Protein AF-A0A1Q7N2D5-F1 (afdb_monomer_lite)

Structure (mmCIF, N/CA/C/O backbone):
data_AF-A0A1Q7N2D5-F1
#
_entry.id   AF-A0A1Q7N2D5-F1
#
loop_
_atom_site.group_PDB
_atom_site.id
_atom_site.type_symbol
_atom_site.label_atom_id
_atom_site.label_alt_id
_atom_site.label_comp_id
_atom_site.label_asym_id
_atom_site.label_entity_id
_atom_site.label_seq_id
_atom_site.pdbx_PDB_ins_code
_atom_site.Cartn_x
_atom_site.Cartn_y
_atom_site.Cartn_z
_atom_site.occupancy
_atom_site.B_iso_or_equiv
_atom_site.auth_seq_id
_atom_site.auth_comp_id
_atom_site.auth_asym_id
_atom_site.auth_atom_id
_atom_site.pdbx_PDB_model_num
ATOM 1 N N . MET A 1 1 ? -40.085 19.200 57.400 1.00 44.69 1 MET A N 1
ATOM 2 C CA . MET A 1 1 ? -40.624 18.516 56.203 1.00 44.69 1 MET A CA 1
ATOM 3 C C . MET A 1 1 ? -39.471 18.231 55.249 1.00 44.69 1 MET A C 1
ATOM 5 O O . MET A 1 1 ? -39.053 19.118 54.522 1.00 44.69 1 MET A O 1
ATOM 9 N N . LYS A 1 2 ? -38.877 17.036 55.330 1.00 48.31 2 LYS A N 1
ATOM 10 C CA . LYS A 1 2 ? -37.707 16.641 54.535 1.00 48.31 2 LYS A CA 1
ATOM 11 C C . LYS A 1 2 ? -38.222 15.727 53.422 1.00 48.31 2 LYS A C 1
ATOM 13 O O . LYS A 1 2 ? -38.486 14.556 53.667 1.00 48.31 2 LYS A O 1
ATOM 18 N N . LYS A 1 3 ? -38.520 16.303 52.252 1.00 53.59 3 LYS A N 1
ATOM 19 C CA . LYS A 1 3 ? -39.042 15.549 51.105 1.00 53.59 3 LYS A CA 1
ATOM 20 C C . LYS A 1 3 ? -37.908 14.742 50.478 1.00 53.59 3 LYS A C 1
ATOM 22 O O . LYS A 1 3 ? -37.017 15.287 49.840 1.00 53.59 3 LYS A O 1
ATOM 27 N N . ILE A 1 4 ? -37.972 13.440 50.704 1.00 62.66 4 ILE A N 1
ATOM 28 C CA . ILE A 1 4 ? -37.275 12.398 49.959 1.00 62.66 4 ILE A CA 1
ATOM 29 C C . ILE A 1 4 ? -37.809 12.388 48.520 1.00 62.66 4 ILE A C 1
ATOM 31 O O . ILE A 1 4 ? -38.926 11.948 48.263 1.00 62.66 4 ILE A O 1
ATOM 35 N N . VAL A 1 5 ? -37.030 12.941 47.590 1.00 58.78 5 VAL A N 1
ATOM 36 C CA . VAL A 1 5 ? -37.248 12.807 46.145 1.00 58.78 5 VAL A CA 1
ATOM 37 C C . VAL A 1 5 ? -36.667 11.451 45.741 1.00 58.78 5 VAL A C 1
ATOM 39 O O . VAL A 1 5 ? -35.464 11.315 45.553 1.00 58.78 5 VAL A O 1
ATOM 42 N N . PHE A 1 6 ? -37.515 10.426 45.703 1.00 60.31 6 PHE A N 1
ATOM 43 C CA . PHE A 1 6 ? -37.188 9.085 45.217 1.00 60.31 6 PHE A CA 1
ATOM 44 C C . PHE A 1 6 ? -37.715 8.941 43.783 1.00 60.31 6 PHE A C 1
ATOM 46 O O . PHE A 1 6 ? -38.903 9.162 43.557 1.00 60.31 6 PHE A O 1
ATOM 53 N N . GLY A 1 7 ? -36.868 8.510 42.841 1.00 62.09 7 GLY A N 1
ATOM 54 C CA . GLY A 1 7 ? -37.325 7.531 41.847 1.00 62.09 7 GLY A CA 1
ATOM 55 C C . GLY A 1 7 ? -36.847 7.663 40.403 1.00 62.09 7 GLY A C 1
ATOM 56 O O . GLY A 1 7 ? -36.257 6.715 39.907 1.00 62.09 7 GLY A O 1
ATOM 57 N N . THR A 1 8 ? -37.121 8.766 39.705 1.00 62.69 8 THR A N 1
ATOM 58 C CA . THR A 1 8 ? -37.168 8.714 38.224 1.00 62.69 8 THR A CA 1
ATOM 59 C C . THR A 1 8 ? -35.932 9.290 37.526 1.00 62.69 8 THR A C 1
ATOM 61 O O . THR A 1 8 ? -35.349 8.626 36.676 1.00 62.69 8 THR A O 1
ATOM 64 N N . SER A 1 9 ? -35.438 10.461 37.943 1.00 64.81 9 SER 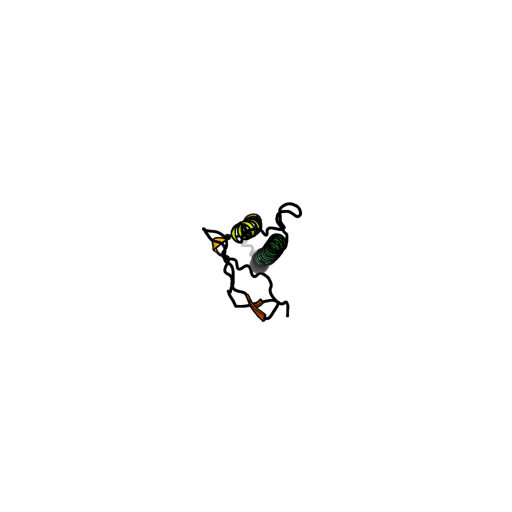A N 1
ATOM 65 C CA . SER A 1 9 ? -34.327 11.129 37.236 1.00 64.81 9 SER A CA 1
ATOM 66 C C . SER A 1 9 ? -32.960 10.451 37.388 1.00 64.81 9 SER A C 1
ATOM 68 O O . SER A 1 9 ? -32.080 10.640 36.557 1.00 64.81 9 SER A O 1
ATOM 70 N N . GLY A 1 10 ? -32.749 9.660 38.445 1.00 71.94 10 GLY A N 1
ATOM 71 C CA . GLY A 1 10 ? -31.493 8.920 38.628 1.00 71.94 10 GLY A CA 1
ATOM 72 C C . GLY A 1 10 ? -31.377 7.698 37.713 1.00 71.94 10 GLY A C 1
ATOM 73 O O . GLY A 1 10 ? -30.274 7.353 37.294 1.00 71.94 10 GLY A O 1
ATOM 74 N N . ALA A 1 11 ? -32.510 7.069 37.385 1.00 84.12 11 ALA A N 1
ATOM 75 C CA . ALA A 1 11 ? -32.564 5.907 36.503 1.00 84.12 11 ALA A CA 1
ATOM 76 C C . ALA A 1 11 ? -32.272 6.301 35.047 1.00 84.12 11 ALA A C 1
ATOM 78 O O . ALA A 1 11 ? -31.459 5.656 34.397 1.00 84.12 11 ALA A O 1
ATOM 79 N N . GLU A 1 12 ? -32.830 7.422 34.583 1.00 85.75 12 GLU A N 1
ATOM 80 C CA . GLU A 1 12 ? -32.585 7.978 33.241 1.00 85.75 12 GLU A CA 1
ATOM 81 C C . GLU A 1 12 ? -31.092 8.278 33.006 1.00 85.75 12 GLU A C 1
ATOM 83 O O . GLU A 1 12 ? -30.527 7.950 31.961 1.00 85.75 12 GLU A O 1
ATOM 88 N N . ILE A 1 13 ? -30.419 8.855 34.009 1.00 88.19 13 ILE A N 1
ATOM 89 C CA . ILE A 1 13 ? -28.977 9.140 33.954 1.00 88.19 13 ILE A CA 1
ATOM 90 C C . ILE A 1 13 ? -28.162 7.836 33.963 1.00 88.19 13 ILE A C 1
ATOM 92 O O . ILE A 1 13 ? -27.159 7.738 33.253 1.00 88.19 13 ILE A O 1
ATOM 96 N N . ALA A 1 14 ? -28.586 6.826 34.730 1.00 89.25 14 ALA A N 1
ATOM 97 C CA . ALA A 1 14 ? -27.915 5.528 34.789 1.00 89.25 14 ALA A CA 1
ATOM 98 C C . ALA A 1 14 ? -28.048 4.734 33.477 1.00 89.25 14 ALA A C 1
ATOM 100 O O . ALA A 1 14 ? -27.069 4.147 33.019 1.00 89.25 14 ALA A O 1
ATOM 101 N N . GLU A 1 15 ? -29.218 4.755 32.837 1.00 88.12 15 GLU A N 1
ATOM 102 C CA . GLU A 1 15 ? -29.438 4.126 31.530 1.00 88.12 15 GLU A CA 1
ATOM 103 C C . GLU A 1 15 ? -28.566 4.774 30.448 1.00 88.12 15 GLU A C 1
ATOM 105 O O . GLU A 1 15 ? -27.843 4.080 29.727 1.00 88.12 15 GLU A O 1
ATOM 110 N N . ALA A 1 16 ? -28.541 6.110 30.384 1.00 90.38 16 ALA A N 1
ATOM 111 C CA . ALA A 1 16 ? -27.685 6.835 29.447 1.00 90.38 16 ALA A CA 1
ATOM 112 C C . ALA A 1 16 ? -26.190 6.554 29.688 1.00 90.38 16 ALA A C 1
ATOM 114 O O . ALA A 1 16 ? -25.434 6.380 28.729 1.00 90.38 16 ALA A O 1
ATOM 115 N N . ALA A 1 17 ? -25.768 6.451 30.953 1.00 92.44 17 ALA A N 1
ATOM 116 C CA . ALA A 1 17 ? -24.387 6.152 31.324 1.00 92.44 17 ALA A CA 1
ATOM 117 C C . ALA A 1 17 ? -23.920 4.758 30.870 1.00 92.44 17 ALA A C 1
ATOM 119 O O . ALA A 1 17 ? -22.724 4.572 30.658 1.00 92.44 17 ALA A O 1
ATOM 120 N N . VAL A 1 18 ? -24.834 3.798 30.689 1.00 93.81 18 VAL A N 1
ATOM 121 C CA . VAL A 1 18 ? -24.514 2.454 30.175 1.00 93.81 18 VAL A CA 1
ATOM 122 C C . VAL A 1 18 ? -24.576 2.399 28.646 1.00 93.81 18 VAL A C 1
ATOM 124 O O . VAL A 1 18 ? -23.741 1.746 28.023 1.00 93.81 18 VAL A O 1
ATOM 127 N N . VAL A 1 19 ? -25.512 3.109 28.011 1.00 95.56 19 VAL A N 1
ATOM 128 C CA . VAL A 1 19 ? -25.656 3.099 26.543 1.00 95.56 19 VAL A CA 1
ATOM 129 C C . VAL A 1 19 ? -24.532 3.874 25.846 1.00 95.56 19 VAL A C 1
ATOM 131 O O . VAL A 1 19 ? -23.991 3.404 24.844 1.00 95.56 19 VAL A O 1
ATOM 134 N N . LEU A 1 20 ? -24.134 5.035 26.381 1.00 95.00 20 LEU A N 1
ATOM 135 C CA . LEU A 1 20 ? -23.053 5.867 25.832 1.00 95.00 20 LEU A CA 1
ATOM 136 C C . LEU A 1 20 ? -21.731 5.110 25.597 1.00 95.00 20 LEU A C 1
ATOM 138 O O . LEU A 1 20 ? -21.219 5.175 24.479 1.00 95.00 20 LEU A O 1
ATOM 142 N N . PRO A 1 21 ? -21.154 4.383 26.574 1.00 93.06 21 PRO A N 1
ATOM 143 C CA . PRO A 1 21 ? -19.891 3.677 26.363 1.00 93.06 21 PRO A CA 1
ATOM 144 C C . PRO A 1 21 ? -20.004 2.558 25.321 1.00 93.06 21 PRO A C 1
ATOM 146 O O . PRO A 1 21 ? -19.073 2.371 24.539 1.00 93.06 21 PRO A O 1
ATOM 149 N N . VAL A 1 22 ? -21.144 1.860 25.244 1.00 95.94 22 VAL A N 1
ATOM 150 C CA . VAL A 1 22 ? -21.387 0.843 24.204 1.00 95.94 22 VAL A CA 1
ATOM 151 C C . VAL A 1 22 ? -21.448 1.493 22.821 1.00 95.94 22 VAL A C 1
ATOM 153 O O . VAL A 1 22 ? -20.830 1.005 21.874 1.00 95.94 22 VAL A O 1
ATOM 156 N N . LEU A 1 23 ? -22.125 2.637 22.703 1.00 96.19 23 LEU A N 1
ATOM 157 C CA . LEU A 1 23 ? -22.200 3.393 21.456 1.00 96.19 23 LEU A CA 1
ATOM 158 C C . LEU A 1 23 ? -20.821 3.904 21.011 1.00 96.19 23 LEU A C 1
ATOM 160 O O . LEU A 1 23 ? -20.466 3.763 19.839 1.00 96.19 23 LEU A O 1
ATOM 164 N N . PHE A 1 24 ? -20.008 4.427 21.933 1.00 96.44 24 PHE A N 1
ATOM 165 C CA . PHE A 1 24 ? -18.635 4.833 21.624 1.00 96.44 24 PHE A CA 1
ATOM 166 C C . PHE A 1 24 ? -17.764 3.652 21.196 1.00 96.44 24 PHE A C 1
ATOM 168 O O . PHE A 1 24 ? -17.014 3.781 20.231 1.00 96.44 24 PHE A O 1
ATOM 175 N N . MET A 1 25 ? -17.888 2.493 21.851 1.00 96.38 25 MET A N 1
ATOM 176 C CA . MET A 1 25 ? -17.160 1.283 21.457 1.00 96.38 25 MET A CA 1
ATOM 177 C C . MET A 1 25 ? -17.464 0.903 20.001 1.00 96.38 25 MET A C 1
ATOM 179 O O . MET A 1 25 ? -16.543 0.650 19.222 1.00 96.38 25 MET A O 1
ATOM 183 N N . ILE A 1 26 ? -18.742 0.921 19.614 1.00 97.06 26 ILE A N 1
ATOM 184 C CA . ILE A 1 26 ? -19.168 0.616 18.244 1.00 97.06 26 ILE A CA 1
ATOM 185 C C . ILE A 1 26 ? -18.648 1.676 17.263 1.00 97.06 26 ILE A C 1
ATOM 187 O O . ILE A 1 26 ? -18.095 1.321 16.222 1.00 97.06 26 ILE A O 1
ATOM 191 N N . MET A 1 27 ? -18.757 2.968 17.594 1.00 97.50 27 MET A N 1
ATOM 192 C CA . MET A 1 27 ? -18.240 4.046 16.742 1.00 97.50 27 MET A CA 1
ATOM 193 C C . MET A 1 27 ? -16.731 3.939 16.505 1.00 97.50 27 MET A C 1
ATOM 195 O O . MET A 1 27 ? -16.287 4.048 15.360 1.00 97.50 27 MET A O 1
ATOM 199 N N . PHE A 1 28 ? -15.938 3.694 17.552 1.00 97.06 28 PHE A N 1
ATOM 200 C CA . PHE A 1 28 ? -14.500 3.486 17.398 1.00 97.06 28 PHE A CA 1
ATOM 201 C C . PHE A 1 28 ? -14.208 2.244 16.552 1.00 97.06 28 PHE A C 1
ATOM 203 O O . PHE A 1 28 ? -13.355 2.307 15.668 1.00 97.06 28 PHE A O 1
ATOM 210 N N . GLY A 1 29 ? -14.951 1.150 16.747 1.00 96.88 29 GLY A N 1
ATOM 211 C CA . GLY A 1 29 ? -14.835 -0.048 15.912 1.00 96.88 29 GLY A CA 1
ATOM 212 C C . GLY A 1 29 ? -15.045 0.248 14.423 1.00 96.88 29 GLY A C 1
ATOM 213 O O . GLY A 1 29 ? -14.214 -0.125 13.593 1.00 96.88 29 GLY A O 1
ATOM 214 N N . ILE A 1 30 ? -16.103 0.989 14.083 1.00 97.44 30 ILE A N 1
ATOM 215 C CA . ILE A 1 30 ? -16.402 1.384 12.698 1.00 97.44 30 ILE A CA 1
ATOM 216 C C . ILE A 1 30 ? -15.306 2.297 12.134 1.00 97.44 30 ILE A C 1
ATOM 218 O O . ILE A 1 30 ? -14.894 2.119 10.988 1.00 97.44 30 ILE A O 1
ATOM 222 N N . PHE A 1 31 ? -14.797 3.248 12.922 1.00 96.81 31 PHE A N 1
ATOM 223 C CA . PHE A 1 31 ? -13.728 4.151 12.490 1.00 96.81 31 PHE A CA 1
ATOM 224 C C . PHE A 1 31 ? -12.443 3.392 12.129 1.00 96.81 31 PHE A C 1
ATOM 226 O O . PHE A 1 31 ? -11.880 3.588 11.047 1.00 96.81 31 PHE A O 1
ATOM 233 N N . TRP A 1 32 ? -12.000 2.486 13.004 1.00 96.56 32 TRP A N 1
ATOM 234 C CA . TRP A 1 32 ? -10.808 1.671 12.767 1.00 96.56 32 TRP A CA 1
ATOM 235 C C . TRP A 1 32 ? -10.984 0.729 11.577 1.00 96.56 32 TRP A C 1
ATOM 237 O O . TRP A 1 32 ? -10.086 0.630 10.739 1.00 96.56 32 TRP A O 1
ATOM 247 N N . PHE A 1 33 ? -12.154 0.100 11.450 1.00 96.56 33 PHE A N 1
ATOM 248 C CA . PHE A 1 33 ? -12.473 -0.738 10.298 1.00 96.56 33 PHE A CA 1
ATOM 249 C C . PHE A 1 33 ? -12.462 0.060 8.986 1.00 96.56 33 PHE A C 1
ATOM 251 O O . PHE A 1 33 ? -11.831 -0.354 8.013 1.00 96.56 33 PHE A O 1
ATOM 258 N N . GLY A 1 34 ? -13.086 1.241 8.965 1.00 95.50 34 GLY A N 1
ATOM 259 C CA . GLY A 1 34 ? -13.099 2.122 7.798 1.00 95.50 34 GLY A CA 1
ATOM 260 C C . GLY A 1 34 ? -11.692 2.552 7.379 1.00 95.50 34 GLY A C 1
ATOM 261 O O . GLY A 1 34 ? -11.359 2.526 6.191 1.00 95.50 34 GLY A O 1
ATOM 262 N N . ARG A 1 35 ? -10.825 2.876 8.348 1.00 94.44 35 ARG A N 1
ATOM 263 C CA . ARG A 1 35 ? -9.421 3.208 8.073 1.00 94.44 35 ARG A CA 1
ATOM 264 C C . ARG A 1 35 ? -8.652 2.010 7.517 1.00 94.44 35 ARG A C 1
ATOM 266 O O . ARG A 1 35 ? -7.934 2.175 6.533 1.00 94.44 35 ARG A O 1
ATOM 273 N N . ALA A 1 36 ? -8.819 0.820 8.093 1.00 93.88 36 ALA A N 1
ATOM 274 C CA . ALA A 1 36 ? -8.173 -0.398 7.604 1.00 93.88 36 ALA A CA 1
ATOM 275 C C . ALA A 1 36 ? -8.596 -0.729 6.162 1.00 93.88 36 ALA A C 1
ATOM 277 O O . ALA A 1 36 ? -7.750 -0.999 5.307 1.00 93.88 36 ALA A O 1
ATOM 278 N N . TYR A 1 37 ? -9.893 -0.623 5.862 1.00 95.50 37 TYR A N 1
ATOM 279 C CA . TYR A 1 37 ? -10.418 -0.851 4.518 1.00 95.50 37 TYR A CA 1
ATOM 280 C C . TYR A 1 37 ? -9.889 0.173 3.502 1.00 95.50 37 TYR A C 1
ATOM 282 O O . TYR A 1 37 ? -9.509 -0.192 2.390 1.00 95.50 37 TYR A O 1
ATOM 290 N N . ASN A 1 38 ? -9.792 1.449 3.886 1.00 94.56 38 ASN A N 1
ATOM 291 C CA . ASN A 1 38 ? -9.221 2.492 3.034 1.00 94.56 38 ASN A CA 1
ATOM 292 C C . ASN A 1 38 ? -7.754 2.208 2.657 1.00 94.56 38 ASN A C 1
ATOM 294 O O . ASN A 1 38 ? -7.374 2.399 1.499 1.00 94.56 38 ASN A O 1
ATOM 298 N N . ILE A 1 39 ? -6.951 1.704 3.602 1.00 93.19 39 ILE A N 1
ATOM 299 C CA . ILE A 1 39 ? -5.561 1.297 3.347 1.00 93.19 39 ILE A CA 1
ATOM 300 C C . ILE A 1 39 ? -5.530 0.145 2.337 1.00 93.19 39 ILE A C 1
ATOM 302 O O . ILE A 1 39 ? -4.836 0.234 1.324 1.00 93.19 39 ILE A O 1
ATOM 306 N N . TYR A 1 40 ? -6.328 -0.901 2.568 1.00 93.44 40 TYR A N 1
ATOM 307 C CA . TYR A 1 40 ? -6.398 -2.062 1.679 1.00 93.44 40 TYR A CA 1
ATOM 308 C C . TYR A 1 40 ? -6.810 -1.677 0.250 1.00 93.44 40 TYR A C 1
ATOM 310 O O . TYR A 1 40 ? -6.155 -2.067 -0.720 1.00 93.44 40 TYR A O 1
ATOM 318 N N . ALA A 1 41 ? -7.861 -0.869 0.101 1.00 94.62 41 ALA A N 1
ATOM 319 C CA . ALA A 1 41 ? -8.326 -0.406 -1.203 1.00 94.62 41 ALA A CA 1
ATOM 320 C C . ALA A 1 41 ? -7.270 0.452 -1.922 1.00 94.62 41 ALA A C 1
ATOM 322 O O . ALA A 1 41 ? -7.042 0.273 -3.119 1.00 94.62 41 ALA A O 1
ATOM 323 N N . THR A 1 42 ? -6.581 1.333 -1.189 1.00 94.12 42 THR A N 1
ATOM 324 C CA . THR A 1 42 ? -5.514 2.176 -1.749 1.00 94.12 42 THR A CA 1
ATOM 325 C C . THR A 1 42 ? -4.347 1.341 -2.268 1.00 94.12 42 THR A C 1
ATOM 327 O O . THR A 1 42 ? -3.875 1.591 -3.373 1.00 94.12 42 THR A O 1
ATOM 330 N N . ILE A 1 43 ? -3.889 0.337 -1.513 1.00 92.12 43 ILE A N 1
ATOM 331 C CA . ILE A 1 43 ? -2.775 -0.525 -1.938 1.00 92.12 43 ILE A CA 1
ATOM 332 C C . ILE A 1 43 ? -3.138 -1.274 -3.226 1.00 92.12 43 ILE A C 1
ATOM 334 O O . ILE A 1 43 ? -2.344 -1.306 -4.163 1.00 92.12 43 ILE A O 1
ATOM 338 N N . ASN A 1 44 ? -4.356 -1.817 -3.315 1.00 93.19 44 ASN A N 1
ATOM 339 C CA . ASN A 1 44 ? -4.829 -2.496 -4.525 1.00 93.19 44 ASN A CA 1
ATOM 340 C C . ASN A 1 44 ? -4.919 -1.552 -5.729 1.00 93.19 44 ASN A C 1
ATOM 342 O O . ASN A 1 44 ? -4.521 -1.915 -6.835 1.00 93.19 44 ASN A O 1
ATOM 346 N N . HIS A 1 45 ? -5.428 -0.338 -5.520 1.00 94.50 45 HIS A N 1
ATOM 347 C CA . HIS A 1 45 ? -5.464 0.691 -6.554 1.00 94.50 45 HIS A CA 1
ATOM 348 C C . HIS A 1 45 ? -4.048 1.047 -7.034 1.00 94.50 45 HIS A C 1
ATOM 350 O O . HIS A 1 45 ? -3.782 1.040 -8.233 1.00 94.50 45 HIS A O 1
ATOM 356 N N . ALA A 1 46 ? -3.122 1.292 -6.103 1.00 92.62 46 ALA A N 1
ATOM 357 C CA . ALA A 1 46 ? -1.737 1.628 -6.410 1.00 92.62 46 ALA A CA 1
ATOM 358 C C . ALA A 1 46 ? -1.018 0.492 -7.160 1.00 92.62 46 ALA A C 1
ATOM 360 O O . ALA A 1 46 ? -0.320 0.753 -8.136 1.00 92.62 46 ALA A O 1
ATOM 361 N N . ALA A 1 47 ? -1.237 -0.767 -6.766 1.00 91.19 47 ALA A N 1
ATOM 362 C CA . ALA A 1 47 ? -0.678 -1.933 -7.449 1.00 91.19 47 ALA A CA 1
ATOM 363 C C . ALA A 1 47 ? -1.185 -2.064 -8.894 1.00 91.19 47 ALA A C 1
ATOM 365 O O . ALA A 1 47 ? -0.400 -2.348 -9.798 1.00 91.19 47 ALA A O 1
ATOM 366 N N . ARG A 1 48 ? -2.481 -1.821 -9.133 1.00 91.81 48 ARG A N 1
ATOM 367 C CA . ARG A 1 48 ? -3.066 -1.851 -10.483 1.00 91.81 48 ARG A CA 1
ATOM 368 C C . ARG A 1 48 ? -2.530 -0.732 -11.366 1.00 91.81 48 ARG A C 1
ATOM 370 O O . ARG A 1 48 ? -2.212 -0.990 -12.523 1.00 91.81 48 ARG A O 1
ATOM 377 N N . GLU A 1 49 ? -2.388 0.478 -10.830 1.00 91.88 49 GLU A N 1
ATOM 378 C CA . GLU A 1 49 ? -1.814 1.587 -11.597 1.00 91.88 49 GLU A CA 1
ATOM 379 C C . GLU A 1 49 ? -0.328 1.347 -11.899 1.00 91.88 49 GLU A C 1
ATOM 381 O O . GLU A 1 49 ? 0.113 1.557 -13.026 1.00 91.88 49 GLU A O 1
ATOM 386 N N . GLY A 1 50 ? 0.429 0.807 -10.936 1.00 90.44 50 GLY A N 1
ATOM 387 C CA . GLY A 1 50 ? 1.813 0.383 -11.154 1.00 90.44 50 GLY A CA 1
ATOM 388 C C . GLY A 1 50 ? 1.934 -0.680 -12.250 1.00 90.44 50 GLY A C 1
ATOM 389 O O . GLY A 1 50 ? 2.763 -0.543 -13.145 1.00 90.44 50 GLY A O 1
ATOM 390 N N . ALA A 1 51 ? 1.070 -1.700 -12.237 1.00 90.50 51 ALA A N 1
ATOM 391 C CA . ALA A 1 51 ? 1.038 -2.732 -13.274 1.00 90.50 51 ALA A CA 1
ATOM 392 C C . ALA A 1 51 ? 0.660 -2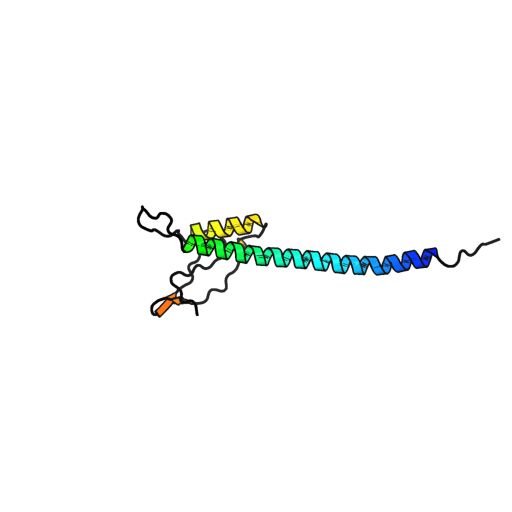.168 -14.654 1.00 90.50 51 ALA A C 1
ATOM 394 O O . ALA A 1 51 ? 1.268 -2.539 -15.657 1.00 90.50 51 ALA A O 1
ATOM 395 N N . ARG A 1 52 ? -0.303 -1.238 -14.713 1.00 90.25 52 ARG A N 1
ATOM 396 C CA . ARG A 1 52 ? -0.696 -0.560 -15.955 1.00 90.25 52 ARG A CA 1
ATOM 397 C C . ARG A 1 52 ? 0.491 0.172 -16.577 1.00 90.25 52 ARG A C 1
ATOM 399 O O . ARG A 1 52 ? 0.769 -0.041 -17.755 1.00 90.25 52 ARG A O 1
ATOM 406 N N . VAL A 1 53 ? 1.203 0.974 -15.787 1.00 89.88 53 VAL A N 1
ATOM 407 C CA . VAL A 1 53 ? 2.391 1.717 -16.239 1.00 89.88 53 VAL A CA 1
ATOM 408 C C . VAL A 1 53 ? 3.519 0.763 -16.635 1.00 89.88 53 VAL A C 1
ATOM 410 O O . VAL A 1 53 ? 4.144 0.967 -17.666 1.00 89.88 53 VAL A O 1
ATOM 413 N N . ALA A 1 54 ? 3.726 -0.325 -15.888 1.00 89.00 54 ALA A N 1
ATOM 414 C C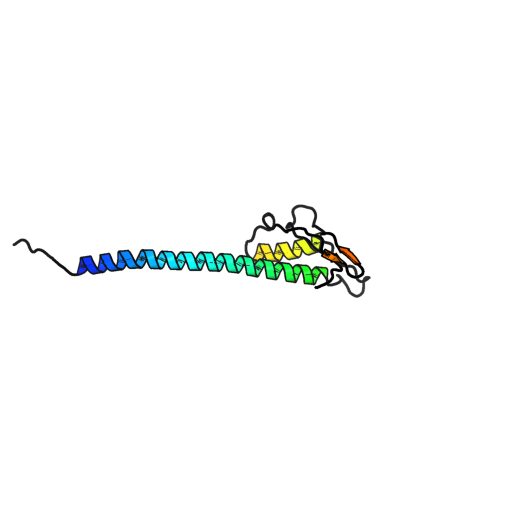A . ALA A 1 54 ? 4.737 -1.331 -16.216 1.00 89.00 54 ALA A CA 1
ATOM 415 C C . ALA A 1 54 ? 4.449 -2.085 -17.528 1.00 89.00 54 ALA A C 1
ATOM 417 O O . ALA A 1 54 ? 5.376 -2.501 -18.217 1.00 89.00 54 ALA A O 1
ATOM 418 N N . SER A 1 55 ? 3.171 -2.284 -17.866 1.00 87.88 55 SER A N 1
ATOM 419 C CA . SER A 1 55 ? 2.754 -2.992 -19.084 1.00 87.88 55 SER A CA 1
ATOM 420 C C . SER A 1 55 ? 2.703 -2.110 -20.333 1.00 87.88 55 SER A C 1
ATOM 422 O O . SER A 1 55 ? 2.749 -2.625 -21.450 1.00 87.88 55 SER A O 1
ATOM 424 N N . ALA A 1 56 ? 2.575 -0.793 -20.162 1.00 86.44 56 ALA A N 1
ATOM 425 C CA . ALA A 1 56 ? 2.421 0.139 -21.267 1.00 86.44 56 ALA A CA 1
ATOM 426 C C . ALA A 1 56 ? 3.789 0.684 -21.715 1.00 86.44 56 ALA A C 1
ATOM 428 O O . ALA A 1 56 ? 4.569 1.135 -20.875 1.00 86.44 56 ALA A O 1
ATOM 429 N N . PRO A 1 57 ? 4.090 0.701 -23.026 1.00 82.69 57 PRO A N 1
ATOM 430 C CA . PRO A 1 57 ? 5.270 1.394 -23.519 1.00 82.69 57 PRO A CA 1
ATOM 431 C C . PRO A 1 57 ? 5.113 2.908 -23.322 1.00 82.69 57 PRO A C 1
ATOM 433 O O . PRO A 1 57 ? 4.025 3.462 -23.496 1.00 82.69 57 PRO A O 1
ATOM 436 N N . THR A 1 58 ? 6.215 3.592 -23.018 1.00 82.38 58 THR A N 1
ATOM 437 C CA . THR A 1 58 ? 6.251 5.050 -22.807 1.00 82.38 58 THR A CA 1
ATOM 438 C C . THR A 1 58 ? 5.869 5.823 -24.065 1.00 82.38 58 THR A C 1
ATOM 440 O O . THR A 1 58 ? 5.314 6.920 -23.986 1.00 82.38 58 THR A O 1
ATOM 443 N N . CYS A 1 59 ? 6.126 5.239 -25.237 1.00 82.69 59 CYS A N 1
ATOM 444 C CA . CYS A 1 59 ? 5.644 5.738 -26.512 1.00 82.69 59 CYS A CA 1
ATOM 445 C C . CYS A 1 59 ? 5.580 4.645 -27.584 1.00 82.69 59 CYS A C 1
ATOM 447 O O . CYS A 1 59 ? 6.492 3.831 -27.736 1.00 82.69 59 CYS A O 1
ATOM 449 N N . ALA A 1 60 ? 4.517 4.682 -28.390 1.00 78.06 60 ALA A N 1
ATOM 450 C CA . ALA A 1 60 ? 4.316 3.743 -29.495 1.00 78.06 60 ALA A CA 1
ATOM 451 C C . ALA A 1 60 ? 5.240 4.014 -30.700 1.00 78.06 60 ALA A C 1
ATOM 453 O O . ALA A 1 60 ? 5.546 3.105 -31.464 1.00 78.06 60 ALA A O 1
ATOM 454 N N . SER A 1 61 ? 5.688 5.261 -30.890 1.00 83.31 61 SER A N 1
ATOM 455 C CA . SER A 1 61 ? 6.461 5.674 -32.073 1.00 83.31 61 SER A CA 1
ATOM 456 C C . SER A 1 61 ? 7.970 5.786 -31.844 1.00 83.31 61 SER A C 1
ATOM 458 O O . SER A 1 61 ? 8.710 5.928 -32.812 1.00 83.31 61 SER A O 1
ATOM 460 N N . CYS A 1 62 ? 8.445 5.734 -30.597 1.00 81.69 62 CYS A N 1
ATOM 461 C CA . CYS A 1 62 ? 9.865 5.888 -30.251 1.00 81.69 62 CYS A CA 1
ATOM 462 C C . CYS A 1 62 ? 10.488 4.606 -29.674 1.00 81.69 62 CYS A C 1
ATOM 464 O O . CYS A 1 62 ? 11.306 4.647 -28.762 1.00 81.69 62 CYS A O 1
ATOM 466 N N . GLY A 1 63 ? 10.130 3.457 -30.255 1.00 77.19 63 GLY A N 1
ATOM 467 C CA . GLY A 1 63 ? 10.849 2.199 -30.033 1.00 77.19 63 GLY A CA 1
ATOM 468 C C . GLY A 1 63 ? 10.262 1.271 -28.971 1.00 77.19 63 GLY A C 1
ATOM 469 O O . GLY A 1 63 ? 10.956 0.353 -28.554 1.00 77.19 63 GLY A O 1
ATOM 470 N N . ASN A 1 64 ? 9.002 1.468 -28.556 1.00 77.62 64 ASN A N 1
ATOM 471 C CA . ASN A 1 64 ? 8.304 0.602 -27.593 1.00 77.62 64 ASN A CA 1
ATOM 472 C C . ASN A 1 64 ? 9.081 0.393 -26.281 1.00 77.62 64 ASN A C 1
ATOM 474 O O . ASN A 1 64 ? 9.109 -0.708 -25.734 1.00 77.62 64 ASN A O 1
ATOM 478 N N . ASN A 1 65 ? 9.741 1.443 -25.789 1.00 83.19 65 ASN A N 1
ATOM 479 C CA . ASN A 1 65 ? 10.499 1.360 -24.549 1.00 83.19 65 ASN A CA 1
ATOM 480 C C . ASN A 1 65 ? 9.548 1.290 -23.345 1.00 83.19 65 ASN A C 1
ATOM 482 O O . ASN A 1 65 ? 8.546 2.004 -23.304 1.00 83.19 65 ASN A O 1
ATOM 486 N N . PHE A 1 66 ? 9.869 0.456 -22.361 1.00 83.00 66 PHE A N 1
ATOM 487 C CA . PHE A 1 66 ? 9.116 0.366 -21.109 1.00 83.00 66 PHE A CA 1
ATOM 488 C C . PHE A 1 66 ? 9.708 1.308 -20.060 1.00 83.00 66 PHE A C 1
ATOM 490 O O . PHE A 1 66 ? 10.902 1.619 -20.096 1.00 83.00 66 PHE A O 1
ATOM 497 N N . ASP A 1 67 ? 8.868 1.783 -19.143 1.00 85.69 67 ASP A N 1
ATOM 498 C CA . ASP A 1 67 ? 9.320 2.630 -18.040 1.00 85.69 67 ASP A CA 1
ATOM 499 C C . ASP A 1 67 ? 10.262 1.865 -17.099 1.00 85.69 67 ASP A C 1
ATOM 501 O O . ASP A 1 67 ? 10.148 0.651 -16.906 1.00 85.69 67 ASP A O 1
ATOM 505 N N . SER A 1 68 ? 11.204 2.589 -16.490 1.00 88.12 68 SER A N 1
ATOM 506 C CA . SER A 1 68 ? 12.081 2.011 -15.474 1.00 88.12 68 SER A CA 1
ATOM 507 C C . SER A 1 68 ? 11.295 1.666 -14.203 1.00 88.12 68 SER A C 1
ATOM 509 O O . SER A 1 68 ? 10.264 2.267 -13.890 1.00 88.12 68 SER A O 1
ATOM 511 N N . VAL A 1 69 ? 11.820 0.723 -13.417 1.00 88.31 69 VAL A N 1
ATOM 512 C CA . VAL A 1 69 ? 11.223 0.313 -12.131 1.00 88.31 69 VAL A CA 1
ATOM 513 C C . VAL A 1 69 ? 11.079 1.499 -11.168 1.00 88.31 69 VAL A C 1
ATOM 515 O O . VAL A 1 69 ? 10.114 1.559 -10.409 1.00 88.31 69 VAL A O 1
ATOM 518 N N . ASP A 1 70 ? 11.976 2.483 -11.251 1.00 90.06 70 ASP A N 1
ATOM 519 C CA . ASP A 1 70 ? 11.913 3.709 -10.452 1.00 90.06 70 ASP A CA 1
ATOM 520 C C . ASP A 1 70 ? 10.734 4.607 -10.856 1.00 90.06 70 ASP A C 1
ATOM 522 O O . ASP A 1 70 ? 10.018 5.112 -9.990 1.00 90.06 70 ASP A O 1
ATOM 526 N N . ALA A 1 71 ? 10.477 4.758 -12.161 1.00 88.56 71 ALA A N 1
ATOM 527 C CA . ALA A 1 71 ? 9.336 5.525 -12.659 1.00 88.56 71 ALA A CA 1
ATOM 528 C C . ALA A 1 71 ? 8.005 4.861 -12.271 1.00 88.56 71 ALA A C 1
ATOM 530 O O . ALA A 1 71 ? 7.065 5.540 -11.851 1.00 88.56 71 ALA A O 1
ATOM 531 N N . ILE A 1 72 ? 7.942 3.527 -12.329 1.00 90.31 72 ILE A N 1
ATOM 532 C CA . ILE A 1 72 ? 6.790 2.748 -11.852 1.00 90.31 72 ILE A CA 1
ATOM 533 C C . ILE A 1 72 ? 6.587 2.978 -10.346 1.00 90.31 72 ILE A C 1
ATOM 535 O O . ILE A 1 72 ? 5.470 3.255 -9.900 1.00 90.31 72 ILE A O 1
ATOM 539 N N . ALA A 1 73 ? 7.664 2.926 -9.558 1.00 91.12 73 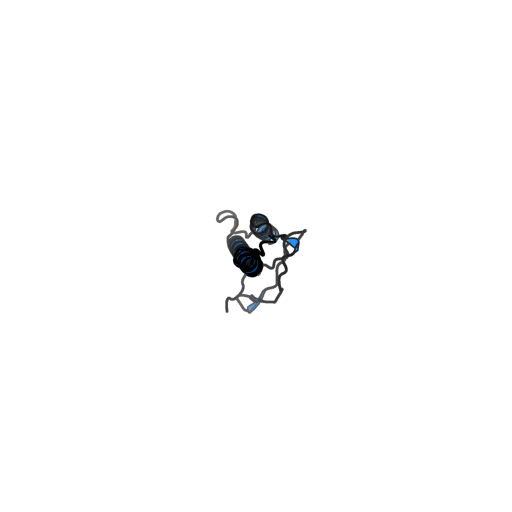ALA A N 1
ATOM 540 C CA . ALA A 1 73 ? 7.611 3.157 -8.119 1.00 91.12 73 ALA A CA 1
ATOM 541 C C . ALA A 1 73 ? 7.159 4.580 -7.759 1.00 91.12 73 ALA A C 1
ATOM 543 O O . ALA A 1 73 ? 6.441 4.750 -6.774 1.00 91.12 73 ALA A O 1
ATOM 544 N N . ASP A 1 74 ? 7.489 5.586 -8.571 1.00 91.19 74 ASP A N 1
ATOM 545 C CA . ASP A 1 74 ? 6.993 6.954 -8.397 1.00 91.19 74 ASP A CA 1
ATOM 546 C C . ASP A 1 74 ? 5.481 7.071 -8.598 1.00 91.19 74 ASP A C 1
ATOM 548 O O . ASP A 1 74 ? 4.807 7.771 -7.837 1.00 91.19 74 ASP A O 1
ATOM 552 N N . ARG A 1 75 ? 4.907 6.342 -9.561 1.00 89.94 75 ARG A N 1
ATOM 553 C CA . ARG A 1 75 ? 3.445 6.302 -9.756 1.00 89.94 75 ARG A CA 1
ATOM 554 C C . ARG A 1 75 ? 2.736 5.618 -8.597 1.00 89.94 75 ARG A C 1
ATOM 556 O O . ARG A 1 75 ? 1.711 6.107 -8.119 1.00 89.94 75 ARG A O 1
ATOM 563 N N . VAL A 1 76 ? 3.318 4.537 -8.089 1.00 91.62 76 VAL A N 1
ATOM 564 C CA . VAL A 1 76 ? 2.814 3.855 -6.892 1.00 91.62 76 VAL A CA 1
ATOM 565 C C . VAL A 1 76 ? 2.926 4.762 -5.660 1.00 91.62 76 VAL A C 1
ATOM 567 O O . VAL A 1 76 ? 1.972 4.863 -4.887 1.00 91.62 76 VAL A O 1
ATOM 570 N N . ALA A 1 77 ? 4.036 5.490 -5.501 1.00 91.38 77 ALA A N 1
ATOM 571 C CA . ALA A 1 77 ? 4.230 6.448 -4.415 1.00 91.38 77 ALA A CA 1
ATOM 572 C C . ALA A 1 77 ? 3.195 7.581 -4.454 1.00 91.38 77 ALA A C 1
ATOM 574 O O . ALA A 1 77 ? 2.620 7.912 -3.420 1.00 91.38 77 ALA A O 1
ATOM 575 N N . GLN A 1 78 ? 2.897 8.130 -5.636 1.00 91.25 78 GLN A N 1
ATOM 576 C CA . GLN A 1 78 ? 1.858 9.150 -5.815 1.00 91.25 78 GLN A CA 1
ATOM 577 C C . GLN A 1 78 ? 0.478 8.642 -5.372 1.00 91.25 78 GLN A C 1
ATOM 579 O O . GLN A 1 78 ? -0.241 9.345 -4.658 1.00 91.25 78 GLN A O 1
ATOM 584 N N . ALA A 1 79 ? 0.127 7.402 -5.727 1.00 91.25 79 ALA A N 1
ATOM 585 C CA . ALA A 1 79 ? -1.131 6.785 -5.308 1.00 91.25 79 ALA A CA 1
ATOM 586 C C . ALA A 1 79 ? -1.202 6.556 -3.784 1.00 91.25 79 ALA A C 1
ATOM 588 O O . ALA A 1 79 ? -2.245 6.781 -3.172 1.00 91.25 79 ALA A O 1
ATOM 589 N N . LEU A 1 80 ? -0.094 6.161 -3.149 1.00 90.88 80 LEU A N 1
ATOM 590 C CA . LEU A 1 80 ? -0.007 5.973 -1.693 1.00 90.88 80 LEU A CA 1
ATOM 591 C C . LEU A 1 80 ? -0.089 7.308 -0.929 1.00 90.88 80 LEU A C 1
ATOM 593 O O . LEU A 1 80 ? -0.820 7.429 0.059 1.00 90.88 80 LEU A O 1
ATOM 597 N N . GLN A 1 81 ? 0.618 8.334 -1.409 1.00 91.75 81 GLN A N 1
ATOM 598 C CA . GLN A 1 81 ? 0.648 9.671 -0.808 1.00 91.75 81 GLN A CA 1
ATOM 599 C C . GLN A 1 81 ? -0.712 10.379 -0.886 1.00 91.75 81 GLN A C 1
ATOM 601 O O . GLN A 1 81 ? -1.072 11.125 0.036 1.00 91.75 81 GLN A O 1
ATOM 606 N N . ALA A 1 82 ? -1.497 10.110 -1.936 1.00 90.50 82 ALA A N 1
ATOM 607 C CA . ALA A 1 82 ? -2.863 10.611 -2.067 1.00 90.50 82 ALA A CA 1
ATOM 608 C C . ALA A 1 82 ? -3.734 10.205 -0.861 1.00 90.50 82 ALA A C 1
ATOM 610 O O . ALA A 1 82 ? -4.417 11.054 -0.285 1.00 90.50 82 ALA A O 1
ATOM 611 N N . SER A 1 83 ? -3.615 8.959 -0.391 1.00 90.94 83 SER A N 1
ATOM 612 C CA . SER A 1 83 ? -4.352 8.443 0.777 1.00 90.94 83 SER A CA 1
ATOM 613 C C . SER A 1 83 ? -3.637 8.631 2.122 1.00 90.94 83 SER A C 1
ATOM 615 O O . SER A 1 83 ? -4.079 8.087 3.141 1.00 90.94 83 SER A O 1
ATOM 617 N N . LYS A 1 84 ? -2.546 9.414 2.158 1.00 90.44 84 LYS A N 1
ATOM 618 C CA . LYS A 1 84 ? -1.728 9.650 3.364 1.00 90.44 84 LYS A CA 1
ATOM 619 C C . LYS A 1 84 ? -1.161 8.350 3.945 1.00 90.44 84 LYS A C 1
ATOM 621 O O . LYS A 1 84 ? -1.230 8.123 5.153 1.00 90.44 84 LYS A O 1
ATOM 626 N N . LEU A 1 85 ? -0.642 7.491 3.073 1.00 89.94 85 LEU A N 1
ATOM 627 C CA . LEU A 1 85 ? 0.119 6.304 3.452 1.00 89.94 85 LEU A CA 1
ATOM 628 C C . LEU A 1 85 ? 1.606 6.587 3.260 1.00 89.94 85 LEU A C 1
ATOM 630 O O . LEU A 1 85 ? 1.993 7.179 2.253 1.00 89.94 85 LEU A O 1
ATOM 634 N N . ASP A 1 86 ? 2.422 6.181 4.231 1.00 88.38 86 ASP A N 1
ATOM 635 C CA . ASP A 1 86 ? 3.875 6.299 4.137 1.00 88.38 86 ASP A CA 1
ATOM 636 C C . ASP A 1 86 ? 4.421 5.213 3.191 1.00 88.38 86 ASP A C 1
ATOM 638 O O . ASP A 1 86 ? 4.324 4.022 3.512 1.00 88.38 86 ASP A O 1
ATOM 642 N N . PRO A 1 87 ? 4.991 5.583 2.028 1.00 84.38 87 PRO A N 1
ATOM 643 C CA . PRO A 1 87 ? 5.549 4.619 1.086 1.00 84.38 87 PRO A CA 1
ATOM 644 C C . PRO A 1 87 ? 6.738 3.834 1.659 1.00 84.38 87 PRO A C 1
ATOM 646 O O . PRO A 1 87 ? 6.994 2.725 1.192 1.00 84.38 87 PRO A O 1
ATOM 649 N N . ALA A 1 88 ? 7.442 4.354 2.672 1.00 84.19 88 ALA A N 1
ATOM 650 C CA . ALA A 1 88 ? 8.588 3.676 3.280 1.00 84.19 88 ALA A CA 1
ATOM 651 C C . ALA A 1 88 ? 8.189 2.455 4.129 1.00 84.19 88 ALA A C 1
ATOM 653 O O . ALA A 1 88 ? 9.013 1.574 4.361 1.00 84.19 88 ALA A O 1
ATOM 654 N N . GLN A 1 89 ? 6.932 2.386 4.580 1.00 86.00 89 GLN A N 1
ATOM 655 C CA . GLN A 1 89 ? 6.408 1.271 5.381 1.00 86.00 89 GLN A CA 1
ATOM 656 C C . GLN A 1 89 ? 5.817 0.139 4.529 1.00 86.00 89 GLN A C 1
ATOM 658 O O . GLN A 1 89 ? 5.404 -0.890 5.063 1.00 86.00 89 GLN A O 1
ATOM 663 N N . VAL A 1 90 ? 5.748 0.310 3.207 1.00 85.50 90 VAL A N 1
ATOM 664 C CA . VAL A 1 90 ? 5.266 -0.738 2.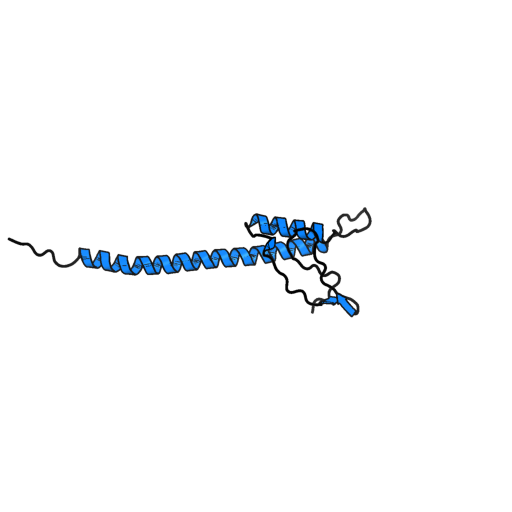305 1.00 85.50 90 VAL A CA 1
ATOM 665 C C . VAL A 1 90 ? 6.341 -1.807 2.193 1.00 85.50 90 VAL A C 1
ATOM 667 O O . VAL A 1 90 ? 7.459 -1.510 1.790 1.00 85.50 90 VAL A O 1
ATOM 670 N N . THR A 1 91 ? 6.006 -3.050 2.525 1.00 84.88 91 THR A N 1
ATOM 671 C CA . THR A 1 91 ? 6.882 -4.206 2.321 1.00 84.88 91 THR A CA 1
ATOM 672 C C . THR A 1 91 ? 6.252 -5.156 1.316 1.00 84.88 91 THR A C 1
ATOM 674 O O . THR A 1 91 ? 5.030 -5.296 1.238 1.00 84.88 91 THR A O 1
ATOM 677 N N . HIS A 1 92 ? 7.091 -5.818 0.530 1.00 82.88 92 HIS A N 1
ATOM 678 C CA . HIS A 1 92 ? 6.671 -6.900 -0.344 1.00 82.88 92 HIS A CA 1
ATOM 679 C C . HIS A 1 92 ? 7.272 -8.212 0.165 1.00 82.88 92 HIS A C 1
ATOM 681 O O . HIS A 1 92 ? 8.400 -8.249 0.655 1.00 82.88 92 HIS A O 1
ATOM 687 N N . SER A 1 93 ? 6.530 -9.308 0.027 1.00 74.38 93 SER A N 1
ATOM 688 C CA . SER A 1 93 ? 7.107 -10.644 0.157 1.00 74.38 93 SER A CA 1
ATOM 689 C C . SER A 1 93 ? 7.672 -11.022 -1.212 1.00 74.38 93 SER A C 1
ATOM 691 O O . SER A 1 93 ? 6.923 -11.307 -2.148 1.00 74.38 93 SER A O 1
ATOM 693 N N . GLY A 1 94 ? 8.989 -10.881 -1.374 1.00 67.19 94 GLY A N 1
ATOM 694 C CA . GLY A 1 94 ? 9.694 -11.240 -2.604 1.00 67.19 94 GLY A CA 1
ATOM 695 C C . GLY A 1 94 ? 9.750 -12.755 -2.740 1.00 67.19 94 GLY A C 1
ATOM 696 O O . GLY A 1 94 ? 10.309 -13.431 -1.881 1.00 67.19 94 GLY A O 1
ATOM 697 N N . GLY A 1 95 ? 9.159 -13.290 -3.803 1.00 77.19 95 GLY A N 1
ATOM 698 C CA . GLY A 1 95 ? 9.184 -14.713 -4.117 1.00 77.19 95 GLY A CA 1
ATOM 699 C C . GLY A 1 95 ? 9.356 -14.902 -5.615 1.00 77.19 95 GLY A C 1
ATOM 700 O O . GLY A 1 95 ? 8.856 -14.101 -6.403 1.00 77.19 95 GLY A O 1
ATOM 701 N N . ASN A 1 96 ? 10.066 -15.949 -6.029 1.00 82.62 96 ASN A N 1
ATOM 702 C CA . ASN A 1 96 ? 10.233 -16.218 -7.453 1.00 82.62 96 ASN A CA 1
ATOM 703 C C . ASN A 1 96 ? 8.883 -16.556 -8.095 1.00 82.62 96 ASN A C 1
ATOM 705 O O . ASN A 1 96 ? 8.149 -17.420 -7.617 1.00 82.62 96 ASN A O 1
ATOM 709 N N . ARG A 1 97 ? 8.584 -15.879 -9.205 1.00 84.94 97 ARG A N 1
ATOM 710 C CA . ARG A 1 97 ? 7.457 -16.194 -10.090 1.00 84.94 97 ARG A CA 1
ATOM 711 C C . ARG A 1 97 ? 7.966 -17.043 -11.257 1.00 84.94 97 ARG A C 1
ATOM 713 O O . ARG A 1 97 ? 9.141 -16.937 -11.622 1.00 84.94 97 ARG A O 1
ATOM 720 N N . VAL A 1 98 ? 7.099 -17.860 -11.849 1.00 87.44 98 VAL A N 1
ATOM 721 C CA . VAL A 1 98 ? 7.414 -18.564 -13.099 1.00 87.44 98 VAL A CA 1
ATOM 722 C C . VAL A 1 98 ? 7.357 -17.562 -14.247 1.00 87.44 98 VAL A C 1
ATOM 724 O O . VAL A 1 98 ? 6.363 -16.852 -14.402 1.00 87.44 98 VAL A O 1
ATOM 727 N N . ALA A 1 99 ? 8.426 -17.493 -15.036 1.00 86.81 99 ALA A N 1
ATOM 728 C CA . ALA A 1 99 ? 8.475 -16.643 -16.219 1.00 86.81 99 ALA A CA 1
ATOM 729 C C . ALA A 1 99 ? 7.801 -17.320 -17.428 1.00 86.81 99 ALA A C 1
ATOM 731 O O . ALA A 1 99 ? 7.844 -18.545 -17.575 1.00 86.81 99 ALA A O 1
ATOM 732 N N . CYS A 1 100 ? 7.238 -16.524 -18.339 1.00 85.25 100 CYS A N 1
ATOM 733 C CA . CYS A 1 100 ? 6.770 -16.979 -19.645 1.00 85.25 100 CYS A CA 1
ATOM 734 C C . CYS A 1 100 ? 7.926 -17.634 -20.416 1.00 85.25 100 CYS A C 1
ATOM 736 O O . CYS A 1 100 ? 8.969 -17.012 -20.609 1.00 85.25 100 CYS A O 1
ATOM 738 N N . GLY A 1 101 ? 7.731 -18.871 -20.880 1.00 81.62 101 GLY A N 1
ATOM 739 C CA . GLY A 1 101 ? 8.762 -19.636 -21.595 1.00 81.62 101 GLY A CA 1
ATOM 740 C C . GLY A 1 101 ? 9.655 -20.507 -20.702 1.00 81.62 101 GLY A C 1
ATOM 741 O O . GLY A 1 101 ? 10.552 -21.169 -21.217 1.00 81.62 101 GLY A O 1
ATOM 742 N N . GLY A 1 102 ? 9.381 -20.561 -19.394 1.00 78.06 102 GLY A N 1
ATOM 743 C CA . GLY A 1 102 ? 10.140 -21.353 -18.429 1.00 78.06 102 GLY A CA 1
ATOM 744 C C . GLY A 1 102 ? 11.284 -20.565 -17.783 1.00 78.06 102 GLY A C 1
ATOM 745 O O . GLY A 1 102 ? 11.861 -19.657 -18.374 1.00 78.06 102 GLY A O 1
ATOM 746 N N . GLY A 1 103 ? 11.599 -20.909 -16.532 1.00 81.81 103 GLY A N 1
ATOM 747 C CA . GLY A 1 103 ? 12.585 -20.209 -15.704 1.00 81.81 103 GLY A CA 1
ATOM 748 C C . GLY A 1 103 ? 11.956 -19.377 -14.584 1.00 81.81 103 GLY A C 1
ATOM 749 O O . GLY A 1 103 ? 10.750 -19.431 -14.336 1.00 81.81 103 GLY A O 1
ATOM 750 N N . THR A 1 104 ? 12.793 -18.620 -13.876 1.00 79.56 104 THR A N 1
ATOM 751 C CA . THR A 1 104 ? 12.389 -17.797 -12.730 1.00 79.56 104 THR A CA 1
ATOM 752 C C . THR A 1 104 ? 12.453 -16.316 -13.078 1.00 79.56 104 THR A C 1
ATOM 754 O O . THR A 1 104 ? 13.525 -15.793 -13.374 1.00 79.56 104 THR A O 1
ATOM 757 N N . SER A 1 105 ? 11.323 -15.623 -12.988 1.00 83.94 105 SER A N 1
ATOM 758 C CA . SER A 1 105 ? 11.265 -14.159 -13.019 1.00 83.94 105 SER A CA 1
ATOM 759 C C . SER A 1 105 ? 11.606 -13.612 -11.635 1.00 83.94 105 SER A C 1
ATOM 761 O O . SER A 1 105 ? 10.908 -13.893 -10.654 1.00 83.94 105 SER A O 1
ATOM 763 N N . ALA A 1 106 ? 12.705 -12.861 -11.569 1.00 82.19 106 ALA A N 1
ATOM 764 C CA . ALA A 1 106 ? 13.197 -12.250 -10.345 1.00 82.19 106 ALA A CA 1
ATOM 765 C C . ALA A 1 106 ? 12.458 -10.945 -10.029 1.00 82.19 106 ALA A C 1
ATOM 767 O O . ALA A 1 106 ? 11.976 -10.237 -10.916 1.00 82.19 106 ALA A O 1
ATOM 768 N N . CYS A 1 107 ? 12.408 -10.634 -8.739 1.00 86.56 107 CYS A N 1
ATOM 769 C CA . CYS A 1 107 ? 11.863 -9.388 -8.240 1.00 86.56 107 CYS A CA 1
ATOM 770 C C . CYS A 1 107 ? 12.745 -8.205 -8.647 1.00 86.56 107 CYS A C 1
ATOM 772 O O . CYS A 1 107 ? 13.893 -8.120 -8.213 1.00 86.56 107 CYS A O 1
ATOM 774 N N . SER A 1 108 ? 12.205 -7.279 -9.438 1.00 87.62 108 SER A N 1
ATOM 775 C CA . SER A 1 108 ? 12.875 -6.008 -9.712 1.00 87.62 108 SER A CA 1
ATOM 776 C C . SER A 1 108 ? 12.394 -4.963 -8.710 1.00 87.62 108 SER A C 1
ATOM 778 O O . SER A 1 108 ? 11.206 -4.632 -8.676 1.00 87.62 108 SER A O 1
ATOM 780 N N . THR A 1 109 ? 13.309 -4.463 -7.885 1.00 86.81 109 THR A N 1
ATOM 781 C CA . THR A 1 109 ? 13.026 -3.444 -6.867 1.00 86.81 109 THR A CA 1
ATOM 782 C C . THR A 1 109 ? 13.545 -2.077 -7.307 1.00 86.81 109 THR A C 1
ATOM 784 O O . THR A 1 109 ? 14.637 -2.008 -7.879 1.00 86.81 109 THR A O 1
ATOM 787 N N . PRO A 1 110 ? 12.817 -0.988 -7.019 1.00 86.81 110 PRO A N 1
ATOM 788 C CA . PRO A 1 110 ? 13.294 0.361 -7.284 1.00 86.81 110 PRO A CA 1
ATOM 789 C C . PRO A 1 110 ? 14.483 0.718 -6.385 1.00 86.81 110 PRO A C 1
ATOM 791 O O . PRO A 1 110 ? 14.634 0.206 -5.273 1.00 86.81 110 PRO A O 1
ATOM 794 N N . SER A 1 111 ? 15.320 1.625 -6.869 1.00 80.19 111 SER A N 1
ATOM 795 C CA . SER A 1 111 ? 16.461 2.183 -6.152 1.00 80.19 111 SER A CA 1
ATOM 796 C C . SER A 1 111 ? 16.121 3.564 -5.562 1.00 80.19 111 SER A C 1
ATOM 798 O O . SER A 1 111 ? 15.237 4.267 -6.041 1.00 80.19 111 SER A O 1
ATOM 800 N N . GLY A 1 112 ? 16.809 3.973 -4.488 1.00 72.31 112 GLY A N 1
ATOM 801 C CA . GLY A 1 112 ? 16.798 5.371 -4.022 1.00 72.31 112 GLY A CA 1
ATOM 802 C C . GLY A 1 112 ? 15.547 5.860 -3.269 1.00 72.31 112 GLY A C 1
ATOM 803 O O . GLY A 1 112 ? 14.865 6.774 -3.727 1.00 72.31 112 GLY A O 1
ATOM 804 N N . GLY A 1 113 ? 15.274 5.329 -2.070 1.00 73.62 113 GLY A N 1
ATOM 805 C CA . GLY A 1 113 ? 14.273 5.896 -1.138 1.00 73.62 113 GLY A CA 1
ATOM 806 C C . GLY A 1 113 ? 12.809 5.809 -1.600 1.00 73.62 113 GLY A C 1
ATOM 807 O O . GLY A 1 113 ? 11.940 6.476 -1.042 1.00 73.62 113 GLY A O 1
ATOM 808 N N . LYS A 1 114 ? 12.543 5.010 -2.634 1.00 82.62 114 LYS A N 1
ATOM 809 C CA . LYS A 1 114 ? 11.220 4.729 -3.208 1.00 82.62 114 LYS A CA 1
ATOM 810 C C . LYS A 1 114 ? 10.480 3.652 -2.394 1.00 82.62 114 LYS A C 1
ATOM 812 O O . LYS A 1 114 ? 11.126 2.942 -1.619 1.00 82.62 114 LYS A O 1
ATOM 817 N N . PRO A 1 115 ? 9.143 3.504 -2.542 1.00 84.94 115 PRO A N 1
ATOM 818 C CA . PRO A 1 115 ? 8.414 2.427 -1.874 1.00 84.94 115 PRO A CA 1
ATOM 819 C C . PRO A 1 115 ? 9.004 1.062 -2.230 1.00 84.94 115 PRO A C 1
ATOM 821 O O . PRO A 1 115 ? 9.314 0.801 -3.393 1.00 84.94 115 PRO A O 1
ATOM 824 N N . ASN A 1 116 ? 9.129 0.186 -1.232 1.00 86.19 116 ASN A N 1
ATOM 825 C CA . ASN A 1 116 ? 9.721 -1.139 -1.393 1.00 86.19 116 ASN A CA 1
ATOM 826 C C . ASN A 1 116 ? 8.722 -2.103 -2.061 1.00 86.19 116 ASN A C 1
ATOM 828 O O . ASN A 1 116 ? 8.131 -2.983 -1.430 1.00 86.19 116 ASN A O 1
ATOM 832 N N . ILE A 1 117 ? 8.514 -1.894 -3.361 1.00 88.44 117 ILE A N 1
ATOM 833 C CA . ILE A 1 117 ? 7.680 -2.718 -4.233 1.00 88.44 117 ILE A CA 1
ATOM 834 C C . ILE A 1 117 ? 8.518 -3.694 -5.047 1.00 88.44 117 ILE A C 1
ATOM 836 O O . ILE A 1 117 ? 9.712 -3.498 -5.263 1.00 88.44 117 ILE A O 1
ATOM 840 N N .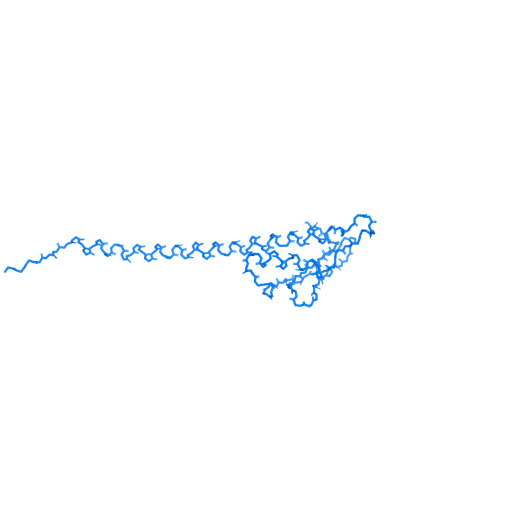 CYS A 1 118 ? 7.841 -4.714 -5.556 1.00 88.12 118 CYS A N 1
ATOM 841 C CA . CYS A 1 118 ? 8.431 -5.700 -6.429 1.00 88.12 118 CYS A CA 1
ATOM 842 C C . CYS A 1 118 ? 7.688 -5.760 -7.756 1.00 88.12 118 CYS A C 1
ATOM 844 O O . CYS A 1 118 ? 6.488 -6.045 -7.781 1.00 88.12 118 CYS A O 1
ATOM 846 N N . VAL A 1 119 ? 8.406 -5.510 -8.846 1.00 88.38 119 VAL A N 1
ATOM 847 C CA . VAL A 1 119 ? 7.871 -5.609 -10.202 1.00 88.38 119 VAL A CA 1
ATOM 848 C C . VAL A 1 119 ? 8.418 -6.874 -10.848 1.00 88.38 119 VAL A C 1
ATOM 850 O O . VAL A 1 119 ? 9.629 -7.096 -10.881 1.00 88.38 119 VAL A O 1
ATOM 853 N N . TYR A 1 120 ? 7.512 -7.705 -11.358 1.00 86.88 120 TYR A N 1
ATOM 854 C CA . TYR A 1 120 ? 7.857 -8.870 -12.159 1.00 86.88 120 TYR A CA 1
ATOM 855 C C . TYR A 1 120 ? 7.366 -8.637 -13.579 1.00 86.88 120 TYR A C 1
ATOM 857 O O . TYR A 1 120 ? 6.194 -8.326 -13.797 1.00 86.88 120 TYR A O 1
ATOM 865 N N . PHE A 1 121 ? 8.262 -8.813 -14.537 1.00 84.25 121 PHE A N 1
ATOM 866 C CA . PHE A 1 121 ? 7.928 -8.794 -15.951 1.00 84.25 121 PHE A CA 1
ATOM 867 C C . PHE A 1 121 ? 7.754 -10.229 -16.442 1.00 84.25 121 PHE A C 1
ATOM 869 O O . PHE A 1 121 ? 8.279 -11.162 -15.830 1.00 84.25 121 PHE A O 1
ATOM 876 N N . ASN A 1 122 ? 7.014 -10.397 -17.545 1.00 82.69 122 ASN A N 1
ATOM 877 C CA . ASN A 1 122 ? 6.912 -11.664 -18.276 1.00 82.69 122 ASN A CA 1
ATOM 878 C C . ASN A 1 122 ? 6.638 -12.887 -17.378 1.00 82.69 122 ASN A C 1
ATOM 880 O O . ASN A 1 122 ? 7.320 -13.899 -17.503 1.00 82.69 122 ASN A O 1
ATOM 884 N N . VAL A 1 123 ? 5.658 -12.786 -16.475 1.00 86.88 123 VAL A N 1
ATOM 885 C CA . VAL A 1 123 ? 5.247 -13.874 -15.570 1.00 86.88 123 VAL A CA 1
ATOM 886 C C . VAL A 1 123 ? 4.081 -14.680 -16.134 1.00 86.88 123 VAL A C 1
ATOM 888 O O . VAL A 1 123 ? 3.199 -14.124 -16.788 1.00 86.88 123 VAL A O 1
ATOM 891 N N . GLN A 1 124 ? 4.050 -15.978 -15.839 1.00 79.38 124 GLN A N 1
ATOM 892 C CA . GLN A 1 124 ? 2.905 -16.837 -16.123 1.00 79.38 124 GLN A CA 1
ATOM 893 C C . GLN A 1 124 ? 1.808 -16.601 -15.069 1.00 79.38 124 GLN A C 1
ATOM 895 O O . GLN A 1 124 ? 2.086 -16.573 -13.869 1.00 79.38 124 GLN A O 1
ATOM 900 N N . LEU A 1 125 ? 0.573 -16.382 -15.528 1.00 72.31 125 LEU A N 1
ATOM 901 C CA . LEU A 1 125 ? -0.620 -16.353 -14.681 1.00 72.31 125 LEU A CA 1
ATOM 902 C C . LEU A 1 125 ? -1.113 -17.803 -14.575 1.00 72.31 125 LEU A C 1
ATOM 904 O O . LEU A 1 125 ? -1.528 -18.357 -15.592 1.00 72.31 125 LEU A O 1
ATOM 908 N N . ASP A 1 126 ? -0.977 -18.417 -13.398 1.00 62.81 126 ASP A N 1
ATOM 909 C CA . ASP A 1 126 ? -1.590 -19.722 -13.097 1.00 62.81 126 ASP A CA 1
ATOM 910 C C . ASP A 1 126 ? -3.124 -19.629 -13.048 1.00 62.81 126 ASP A C 1
ATOM 912 O O . ASP A 1 126 ? -3.644 -18.579 -12.589 1.00 62.81 126 ASP A O 1
#

Secondary structure (DSSP, 8-state):
------SSHHHHHHHHHHHHHHHHHHHHHHHHHHHHHHHHHHHHHHHHHHHHHHHSBS-TTTT-PBPPHHHHHHHHHHHHHHTT--GGG------PEEBTTSSEEPPB---SS-----B--SB---

pLDDT: mean 85.47, std 10.25, range [44.69, 97.5]

Sequence (126 aa):
MKKIVFGTSGAEIAEAAVVLPVLFMIMFGIFWFGRAYNIYATINHAAREGARVASAPTCASCGNNFDSVDAIADRVAQALQASKLDPAQVTHSGGNRVACGGGTSACSTPSGGKPNICVYFNVQLD

Foldseek 3Di:
DDDDPDDDPVVVVVVCVVVVVVVVVVVVVVVVVVLVVLQVVLQVVLVVQLVVLQPAFPDPPPPSHGDDLQVSLVSSVVSCVVSPHDLQPAEDDWDWAAAAPGDTFGFDADDDRTRGDTDTPRGDDD

Radius of gyration: 26.77 Å; chains: 1; bounding box: 57×40×88 Å

=== Feature glossary ===
A reading guide for the features in this record.

Start from the sequence.

  · This is the polypeptide sequence — one letter per residue, N-terminus first. Length ranges from a few dozen residues for small domains to over a thousand for large multi-domain proteins.

Fold it, and you get atomic coordinates and the backbone conformation that goes with them.

  · Structure coordinates are given as an mmCIF _atom_site loop: one row per atom with element, residue name, chain id, sequence number, and x/y/z position in Å. Only the four main-chain atoms per residue are included here; side chains are omitted to keep the record compact.

  · Backbone dihedral angles. Every residue except chain termini has a φ (preceding-C → N → Cα → C) and a ψ (N → Cα → C → next-N). They are reported in degrees following the IUPAC sign convention. Secondary structure is essentially a statement about which (φ, ψ) basin each residue occupies.

  · The SS8 string is DSSP's per-residue secondary-structure call. α-helix (H) means an i→i+4 H-bond ladder; β-strand (E) means the residue participates in a β-sheet; 3₁₀ (G) and π (I) are tighter and wider helices; T/S are turns/bends; '-' is loop.

  · SS3 is a coarse helix/strand/coil call (letters a/b/c) made by the P-SEA algorithm from inter-Cα distances and dihedrals. It is less detailed than DSSP but needs only Cα positions.

Summarize the fold with a handful of shape descriptors and a per-residue structural alphabet.

  · Radius of gyration (Rg) is the root-mean-square distance of Cα atoms from their centroid — a single number for overall size and compactness. A globular domain of N residues has Rg ≈ 2.2·N^0.38 Å; an extended or disordered chain has a much larger Rg. The Cα contact count is the number of residue pairs whose Cα atoms are within 8 Å and are more than four positions apart in sequence — a standard proxy for tertiary packing density. The bounding box is the smallest axis-aligned box enclosing all Cα atoms.

  · The Foldseek 3Di string encodes local tertiary geometry as a 20-letter alphabet — one character per residue — derived from the relative positions of nearby Cα atoms. Unlike the amino-acid sequence, 3Di is a direct function of the 3D structure, so two proteins with the same fold have similar 3Di strings even at low sequence identity.

  · Solvent-accessible surface area (SASA) is the area in Å² traced out by the centre of a 1.4 Å probe sphere (a water molecule) rolled over the protein's van der Waals surface (Shrake–Rupley / Lee–Richards construction). Buried residues have near-zero SASA; fully exposed residues can exceed 200 Å². The total SASA scales roughly with the number of surface residues.

Ask how reliable the model is.

  · pLDDT (predicted Local Distance Difference Test) is AlphaFold's per-residue confidence score, ranging from 0 to 100. Values above 90 indicate high confidence (typically well-packed cores); 70–90 is confident; 50–70 low confidence; below 50 usually means the region is disordered or the prediction is unreliable there. AlphaFold stores pLDDT in the mmCIF B-factor column.

  · B-factor (Debye–Waller factor) reflects atomic displacement in the crystal lattice. It is an experimental observable (units Å²), not a prediction; low values mean the atom is pinned down, high values mean it moves or is heterogeneous across the crystal.

  · Predicted Aligned Error (PAE) is an AlphaFold confidence matrix: entry (i, j) is the expected error in the position of residue j, in ångströms, when the prediction is superimposed on the true structure at residue i. Low PAE within a block of residues means that block is internally rigid and well-predicted; high PAE between two blocks means their relative placement is uncertain even if each block individually is confident.

Place it in context: what it resembles, what it is annotated as, and how it looks.

  · Nearest PDB neighbors are the top structural matches found by Foldseek when searching this structure against the entire Protein Data Bank. Each hit reports a TM-score (0 to 1; >0.5 almost always implies the same fold) and an E-value. These are *structural* homologs — they may share no detectable sequence similarity.

  · Functional annotations link the protein to curated databases. InterPro entries identify conserved domains and families by matching the sequence against member-database signatures (Pfam, PROSITE, CDD, …). Gene Ontology (GO) terms describe molecular function, biological process, and cellular component in a controlled vocabulary. CATH places the structure in a hierarchical fold classification (Class/Architecture/Topology/Homologous-superfamily). The organism is the source species.

  · Three diagnostic plots accompany the record. The Cα contact map visualizes the tertiary structure as a 2D adjacency matrix (8 Å cutoff, sequence-local contacts suppressed). The Ramachandran plot shows the distribution of backbone (φ, ψ) torsions, with points in the α and β basins reflecting secondary structure content. The PAE plot shows AlphaFold's inter-residue confidence as a color matrix.

  · Six rendered views show the 3D structure from the faces of a cube — i.e. along ±x, ±y, ±z. Rendering representation is drawn randomly per protein from cartoon (secondary-structure ribbons), sticks (backbone bonds), or molecular surface; coloring is either N→C rainbow (blue at the N-terminus through red at the C-terminus) or one color per chain.